Protein AF-A0A6L6QGZ4-F1 (afdb_monomer)

Foldseek 3Di:
DVVVVVVVVVVVVVVVQVVQWDWDDDDPAIWIGGNPFIGRPVQVVVLVVLVVPADQVQKDKDDCPDPVVVLVQVQVCVVVVPKGWRWPIWMDGVQKIWTWTDIPPDFTKIWIWGDPVPPDIDTQDIDGDAPPPHQLLSVQLVRCCVSPVVDDNNNSSVDADDDPPRNDPTD

Secondary structure (DSSP, 8-state):
-HHHHHHHHHHHHHHHHHHTEEEEEETTEEEEEETTEEE-HHHHHHHHHHHHH---TT-EEE-TTSHHHHHHHHHHHHHTTT--EEEEEEEEETTEEEEEEEESSS--EEEEEEE-SSS-EEEEEEEES--TTS-HHHHHHHHHHHH-TTS-HHHHHH----STTTT-S--

Organism: NCBI:txid1776165

Nearest PDB structures (foldseek):
  3h3h-assembly1_A  TM=6.209E-01  e=1.516E+00  Burkholderia thailandensis E264
  2xf3-assembly1_A  TM=4.377E-01  e=2.837E+00  Streptomyces clavuligerus
  2xh9-assembly1_A  TM=4.402E-01  e=2.837E+00  Streptomyces clavuligerus
  2xep-assembly2_B  TM=3.716E-01  e=2.391E+00  Streptomyces clavuligerus
  2xf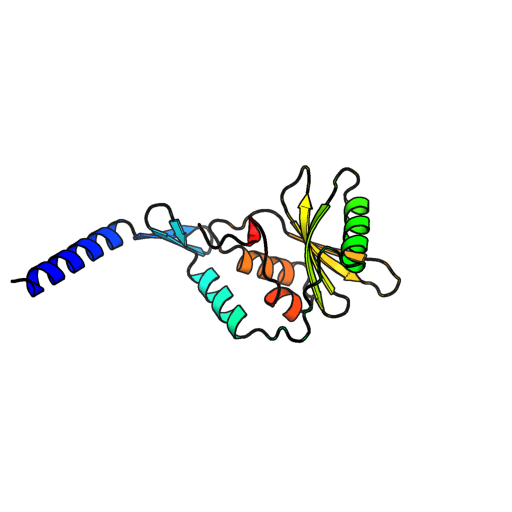3-assembly2_B  TM=3.675E-01  e=3.366E+00  Streptomyces clavuligerus

Radius of gyration: 20.74 Å; Cα contacts (8 Å, |Δi|>4): 267; chains: 1; bounding box: 40×28×73 Å

Solvent-accessible surface area (backbone atoms only — not comparable to full-atom values): 9743 Å² total; per-residue (Å²): 113,71,70,61,52,52,51,50,52,50,52,51,53,52,52,53,56,52,75,42,47,48,80,44,78,52,93,96,46,59,35,39,37,50,79,91,44,65,39,27,64,64,35,52,50,52,46,52,53,44,65,72,71,59,66,47,91,66,45,44,78,44,61,60,88,34,72,66,46,50,52,50,42,55,50,51,26,61,74,51,71,88,43,54,60,46,70,73,40,34,37,34,38,89,57,34,36,40,37,36,27,40,37,81,90,50,73,43,34,40,38,36,33,35,51,74,84,79,89,44,80,40,83,60,44,75,50,67,72,70,48,74,81,46,41,32,61,47,49,52,43,53,48,46,53,69,64,34,69,89,56,60,65,45,46,57,65,60,56,72,64,85,51,79,66,46,47,58,76,71,126

Sequence (171 aa):
MRRNILAAFIGLASLVAFAFCFIEKVDDGFIIVVGQHVVDPIGEMHVAVTRISRDCTRVLRRPTNSPLVESLKKFIDGETADEKSIPRAAWTSGDWILIESDFVNREPAIILLRHDGKSQYLVTATYGGTAAPFNDVQAIHEYFRKSAPAAPAQLLYCYEPVGAPFNSAFE

Mean predicted aligned error: 7.4 Å

pLDDT: mean 88.23, std 10.52, range [35.12, 97.94]

Structure (mmCIF, N/CA/C/O backbone):
data_AF-A0A6L6QGZ4-F1
#
_entry.id   AF-A0A6L6QGZ4-F1
#
loop_
_atom_site.group_PDB
_atom_site.id
_atom_site.type_symbol
_atom_site.label_atom_id
_atom_site.label_alt_id
_atom_site.label_comp_id
_atom_site.label_asym_id
_atom_site.label_entity_id
_atom_site.label_seq_id
_atom_site.pdbx_PDB_ins_code
_atom_site.Cartn_x
_atom_site.Cartn_y
_atom_site.Cartn_z
_atom_site.occupancy
_atom_site.B_iso_or_equiv
_atom_site.auth_seq_id
_atom_site.auth_comp_id
_atom_site.auth_asym_id
_atom_site.auth_atom_id
_atom_site.pdbx_PDB_model_num
ATOM 1 N N . MET A 1 1 ? 14.521 7.038 -53.729 1.00 56.81 1 MET A N 1
ATOM 2 C CA . MET A 1 1 ? 15.460 7.720 -52.805 1.00 56.81 1 MET A CA 1
ATOM 3 C C . MET A 1 1 ? 14.906 7.868 -51.383 1.00 56.81 1 MET A C 1
ATOM 5 O O . MET A 1 1 ? 15.519 7.333 -50.474 1.00 56.81 1 MET A O 1
ATOM 9 N N . ARG A 1 2 ? 13.724 8.478 -51.171 1.00 58.59 2 ARG A N 1
ATOM 10 C CA . ARG A 1 2 ? 13.114 8.675 -49.830 1.00 58.59 2 ARG A CA 1
ATOM 11 C C . ARG A 1 2 ? 12.928 7.401 -48.979 1.00 58.59 2 ARG A C 1
ATOM 13 O O . ARG A 1 2 ? 13.150 7.445 -47.778 1.00 58.59 2 ARG A O 1
ATOM 20 N N . ARG A 1 3 ? 12.581 6.262 -49.594 1.00 60.94 3 ARG A N 1
ATOM 21 C CA . ARG A 1 3 ? 12.335 4.988 -48.884 1.00 60.94 3 ARG A CA 1
ATOM 22 C C . ARG A 1 3 ? 13.606 4.350 -48.301 1.00 60.94 3 ARG A C 1
ATOM 24 O O . ARG A 1 3 ? 13.551 3.748 -47.238 1.00 60.94 3 ARG A O 1
ATOM 31 N N . ASN A 1 4 ? 14.749 4.541 -48.960 1.00 66.50 4 ASN A N 1
ATOM 32 C CA . ASN A 1 4 ? 16.039 3.999 -48.512 1.00 66.50 4 ASN A CA 1
ATOM 33 C C . ASN A 1 4 ? 16.641 4.865 -47.397 1.00 66.50 4 ASN A C 1
ATOM 35 O O . ASN A 1 4 ? 17.289 4.346 -46.499 1.00 66.50 4 ASN A O 1
ATOM 39 N N . ILE A 1 5 ? 16.369 6.173 -47.435 1.00 72.31 5 ILE A N 1
ATOM 40 C CA . ILE A 1 5 ? 16.749 7.117 -46.380 1.00 72.31 5 ILE A CA 1
ATOM 41 C C . ILE A 1 5 ? 15.958 6.813 -45.100 1.00 72.31 5 ILE A C 1
ATOM 43 O O . ILE A 1 5 ? 16.553 6.702 -44.036 1.00 72.31 5 ILE A O 1
ATOM 47 N N . LEU A 1 6 ? 14.642 6.582 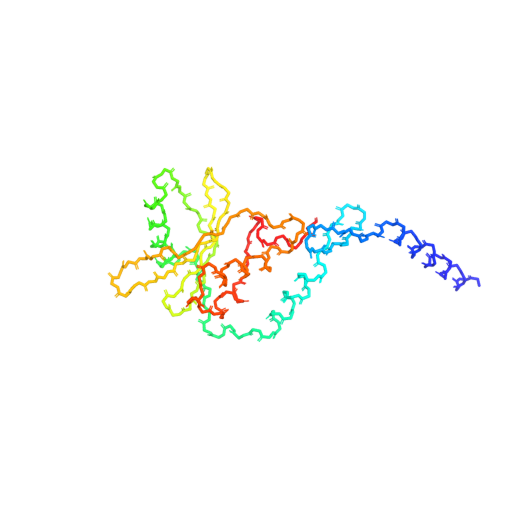-45.205 1.00 68.50 6 LEU A N 1
ATOM 48 C CA . LEU A 1 6 ? 13.808 6.207 -44.056 1.00 68.50 6 LEU A CA 1
ATOM 49 C C . LEU A 1 6 ? 14.276 4.889 -43.412 1.00 68.50 6 LEU A C 1
ATOM 51 O O . LEU A 1 6 ? 14.403 4.814 -42.197 1.00 68.50 6 LEU A O 1
ATOM 55 N N . ALA A 1 7 ? 14.590 3.875 -44.226 1.00 74.62 7 ALA A N 1
ATOM 56 C CA . ALA A 1 7 ? 15.100 2.594 -43.737 1.00 74.62 7 ALA A CA 1
ATOM 57 C C . ALA A 1 7 ? 16.473 2.724 -43.052 1.00 74.62 7 ALA A C 1
ATOM 59 O O . ALA A 1 7 ? 16.697 2.097 -42.021 1.00 74.62 7 ALA A O 1
ATOM 60 N N . ALA A 1 8 ? 17.368 3.563 -43.584 1.00 77.38 8 ALA A N 1
ATOM 61 C CA . ALA A 1 8 ? 18.668 3.830 -42.971 1.00 77.38 8 ALA A CA 1
ATOM 62 C C . ALA A 1 8 ? 18.540 4.577 -41.632 1.00 77.38 8 ALA A C 1
ATOM 64 O O . ALA A 1 8 ? 19.227 4.228 -40.675 1.00 77.38 8 ALA A O 1
ATOM 65 N N . PHE A 1 9 ? 17.630 5.553 -41.534 1.00 80.50 9 PHE A N 1
ATOM 66 C CA . PHE A 1 9 ? 17.351 6.247 -40.273 1.00 80.50 9 PHE A CA 1
ATOM 67 C C . PHE A 1 9 ? 16.729 5.324 -39.224 1.00 80.50 9 PHE A C 1
ATOM 69 O O . PHE A 1 9 ? 17.150 5.363 -38.072 1.00 80.50 9 PHE A O 1
ATOM 76 N N . ILE A 1 10 ? 15.784 4.464 -39.617 1.00 79.38 10 ILE A N 1
ATOM 77 C CA . ILE A 1 10 ? 15.210 3.452 -38.719 1.00 79.38 10 ILE A CA 1
ATOM 78 C C . ILE A 1 10 ? 16.309 2.495 -38.243 1.00 79.38 10 ILE A C 1
ATOM 80 O O . ILE A 1 10 ? 16.445 2.279 -37.045 1.00 79.38 10 ILE A O 1
ATOM 84 N N . GLY A 1 11 ? 17.141 1.987 -39.157 1.00 77.50 11 GLY A N 1
ATOM 85 C CA . GLY A 1 11 ? 18.240 1.082 -38.814 1.00 77.50 11 GLY A CA 1
ATOM 86 C C . GLY A 1 11 ? 19.254 1.699 -37.847 1.00 77.50 11 GLY A C 1
ATOM 87 O O . GLY A 1 11 ? 19.644 1.052 -36.877 1.00 77.50 11 GLY A O 1
ATOM 88 N N . LEU A 1 12 ? 19.641 2.960 -38.063 1.00 79.69 12 LEU A N 1
ATOM 89 C CA . LEU A 1 12 ? 20.573 3.664 -37.180 1.00 79.69 12 LEU A CA 1
ATOM 90 C C . LEU A 1 12 ? 19.948 3.961 -35.808 1.00 79.69 12 LEU A C 1
ATOM 92 O O . LEU A 1 12 ? 20.600 3.749 -34.790 1.00 79.69 12 LEU A O 1
ATOM 96 N N . ALA A 1 13 ? 18.685 4.395 -35.766 1.00 75.56 13 ALA A N 1
ATOM 97 C CA . ALA A 1 13 ? 17.973 4.639 -34.513 1.00 75.56 13 ALA A CA 1
ATOM 98 C C . ALA A 1 13 ? 17.811 3.353 -33.685 1.00 75.56 13 ALA A C 1
ATOM 100 O O . ALA A 1 13 ? 18.041 3.369 -32.478 1.00 75.56 13 ALA A O 1
ATOM 101 N N . SER A 1 14 ? 17.487 2.226 -34.329 1.00 72.69 14 SER A N 1
ATOM 102 C CA . SER A 1 14 ? 17.405 0.923 -33.661 1.00 72.69 14 SER A CA 1
ATOM 103 C C . SER A 1 14 ? 18.755 0.462 -33.108 1.00 72.69 14 SER A C 1
ATOM 105 O O . SER A 1 14 ? 18.800 -0.049 -31.993 1.00 72.69 14 SER A O 1
ATOM 107 N N . LEU A 1 15 ? 19.855 0.672 -33.841 1.00 76.50 15 LEU A N 1
ATOM 108 C CA . LEU A 1 15 ? 21.201 0.308 -33.384 1.00 76.50 15 LEU A CA 1
ATOM 109 C C . LEU A 1 15 ? 21.622 1.117 -32.148 1.00 76.50 15 LEU A C 1
ATOM 111 O O . LEU A 1 15 ? 22.149 0.556 -31.190 1.00 76.50 15 LEU A O 1
ATOM 115 N N . VAL A 1 16 ? 21.354 2.426 -32.157 1.00 74.81 16 VAL A N 1
ATOM 116 C CA . VAL A 1 16 ? 21.637 3.309 -31.018 1.00 74.81 16 VAL A CA 1
ATOM 117 C C . VAL A 1 16 ? 20.786 2.915 -29.811 1.00 74.81 16 VAL A C 1
ATOM 119 O O . VAL A 1 16 ? 21.330 2.758 -28.726 1.00 74.81 16 VAL A O 1
ATOM 122 N N . ALA A 1 17 ? 19.485 2.672 -29.990 1.00 67.50 17 ALA A N 1
ATOM 123 C CA . ALA A 1 17 ? 18.612 2.228 -28.901 1.00 67.50 17 ALA A CA 1
ATOM 124 C C . ALA A 1 17 ? 19.085 0.906 -28.267 1.00 67.50 17 ALA A C 1
ATOM 126 O O . ALA A 1 17 ? 19.038 0.756 -27.049 1.00 67.50 17 ALA A O 1
ATOM 127 N N . PHE A 1 18 ? 19.591 -0.030 -29.076 1.00 71.06 18 PHE A N 1
ATOM 128 C CA . PHE A 1 18 ? 20.109 -1.308 -28.585 1.00 71.06 18 PHE A CA 1
ATOM 129 C C . PHE A 1 18 ? 21.434 -1.158 -27.822 1.00 71.06 18 PHE A C 1
ATOM 131 O O . PHE A 1 18 ? 21.667 -1.878 -26.860 1.00 71.06 18 PHE A O 1
ATOM 138 N N . ALA A 1 19 ? 22.289 -0.205 -28.209 1.00 74.56 19 ALA A N 1
ATOM 139 C CA . ALA A 1 19 ? 23.569 0.042 -27.540 1.00 74.56 19 ALA A CA 1
ATOM 140 C C . ALA A 1 19 ? 23.421 0.609 -26.114 1.00 74.56 19 ALA A C 1
ATOM 142 O O . ALA A 1 19 ? 24.325 0.443 -25.299 1.00 74.56 19 ALA A O 1
ATOM 143 N N . PHE A 1 20 ? 22.292 1.257 -25.810 1.00 77.25 20 PHE A N 1
ATOM 144 C CA . PHE A 1 20 ? 21.988 1.814 -24.485 1.00 77.25 20 PHE A CA 1
ATOM 145 C C . PHE A 1 20 ? 21.022 0.954 -23.665 1.00 77.25 20 PHE A C 1
ATOM 147 O O . PHE A 1 20 ? 20.582 1.399 -22.608 1.00 77.25 20 PHE A O 1
ATOM 154 N N . CYS A 1 21 ? 20.692 -0.248 -24.142 1.00 84.50 21 CYS A N 1
ATOM 155 C CA . CYS A 1 21 ? 19.811 -1.191 -23.469 1.00 84.50 21 CYS A CA 1
ATOM 156 C C . CYS A 1 21 ? 20.628 -2.391 -22.985 1.00 84.50 21 CYS A C 1
ATOM 158 O O . CYS A 1 21 ? 21.182 -3.136 -23.796 1.00 84.50 21 CYS A O 1
ATOM 160 N N . PHE A 1 22 ? 20.708 -2.590 -21.673 1.00 87.88 22 PHE A N 1
ATOM 161 C CA . PHE A 1 22 ? 21.367 -3.755 -21.094 1.00 87.88 22 PHE A CA 1
ATOM 162 C C . PHE A 1 22 ? 20.519 -4.380 -19.992 1.00 87.88 22 PHE A C 1
ATOM 164 O O . PHE A 1 22 ? 19.753 -3.710 -19.306 1.00 87.88 22 PHE A O 1
ATOM 171 N N . ILE A 1 23 ? 20.641 -5.698 -19.859 1.00 88.12 23 ILE A N 1
ATOM 172 C CA . ILE A 1 23 ? 19.987 -6.464 -18.803 1.00 88.12 23 ILE A CA 1
ATOM 173 C C . ILE A 1 23 ? 20.980 -6.585 -17.658 1.00 88.12 23 ILE A C 1
ATOM 175 O O . ILE A 1 23 ? 22.102 -7.055 -17.860 1.00 88.12 23 ILE A O 1
ATOM 179 N N . GLU A 1 24 ? 20.554 -6.199 -16.467 1.00 89.44 24 GLU A N 1
ATOM 180 C CA . GLU A 1 24 ? 21.340 -6.327 -15.249 1.00 89.44 24 GLU A CA 1
ATOM 181 C C . GLU A 1 24 ? 20.644 -7.295 -14.293 1.00 89.44 24 GLU A C 1
ATOM 183 O O . GLU A 1 24 ? 19.422 -7.278 -14.135 1.00 89.44 24 GLU A O 1
ATOM 188 N N . LYS A 1 25 ? 21.429 -8.182 -13.679 1.00 87.56 25 LYS A N 1
ATOM 189 C CA . LYS A 1 25 ? 20.943 -9.053 -12.612 1.00 87.56 25 LYS A CA 1
ATOM 190 C C . LYS A 1 25 ? 21.155 -8.338 -11.281 1.00 87.56 25 LYS A C 1
ATOM 192 O O . LYS A 1 25 ? 22.296 -8.026 -10.950 1.00 87.56 25 LYS A O 1
ATOM 197 N N . VAL A 1 26 ? 20.083 -8.145 -10.522 1.00 86.25 26 VAL A N 1
ATOM 198 C CA . VAL A 1 26 ? 20.110 -7.538 -9.185 1.00 86.25 26 VAL A CA 1
ATOM 199 C C . VAL A 1 26 ? 19.486 -8.540 -8.225 1.00 86.25 26 VAL A C 1
ATOM 201 O O . VAL A 1 26 ? 18.349 -8.956 -8.432 1.00 86.25 26 VAL A O 1
ATOM 204 N N . ASP A 1 27 ? 20.245 -8.978 -7.220 1.00 84.31 27 ASP A N 1
ATOM 205 C CA . ASP A 1 27 ? 19.850 -10.036 -6.282 1.00 84.31 27 ASP A CA 1
ATOM 206 C C . ASP A 1 27 ? 19.284 -11.288 -6.997 1.00 84.31 27 ASP A C 1
ATOM 208 O O . ASP A 1 27 ? 19.990 -11.954 -7.767 1.00 84.31 27 ASP A O 1
ATOM 212 N N . ASP A 1 28 ? 18.003 -11.592 -6.766 1.00 78.69 28 ASP A N 1
ATOM 213 C CA . ASP A 1 28 ? 17.266 -12.720 -7.348 1.00 78.69 28 ASP A CA 1
ATOM 214 C C . ASP A 1 28 ? 16.459 -12.344 -8.608 1.00 78.69 28 ASP A C 1
ATOM 216 O O . ASP A 1 28 ? 15.769 -13.191 -9.183 1.00 78.69 28 ASP A O 1
ATOM 220 N N . GLY A 1 29 ? 16.543 -11.090 -9.059 1.00 83.25 29 GLY A N 1
ATOM 221 C CA . GLY A 1 29 ? 15.772 -10.545 -10.174 1.00 83.25 29 GLY A CA 1
ATOM 222 C C . GLY A 1 29 ? 16.622 -10.029 -11.336 1.00 83.25 29 GLY A C 1
ATOM 223 O O . GLY A 1 29 ? 17.855 -10.038 -11.316 1.00 83.25 29 GLY A O 1
ATOM 224 N N . PHE A 1 30 ? 15.931 -9.569 -12.378 1.00 86.81 30 PHE A N 1
ATOM 225 C CA . PHE A 1 30 ? 16.538 -8.917 -13.534 1.00 86.81 30 PHE A CA 1
ATOM 226 C C . PHE A 1 30 ? 15.827 -7.603 -13.813 1.00 86.81 30 PHE A C 1
ATOM 228 O O . PHE A 1 30 ? 14.599 -7.552 -13.829 1.00 86.81 30 PHE A O 1
ATOM 235 N N . ILE A 1 31 ? 16.615 -6.578 -14.102 1.00 91.31 31 ILE A N 1
ATOM 236 C CA . ILE A 1 31 ? 16.147 -5.275 -14.556 1.00 91.31 31 ILE A CA 1
ATOM 237 C C . ILE A 1 31 ? 16.684 -5.009 -15.960 1.00 91.31 31 ILE A C 1
ATOM 239 O O . ILE A 1 31 ? 17.702 -5.564 -16.384 1.00 91.31 31 ILE A O 1
ATOM 243 N N . ILE A 1 32 ? 15.987 -4.155 -16.695 1.00 88.81 32 ILE A N 1
ATOM 244 C CA . ILE A 1 32 ? 16.444 -3.616 -17.969 1.00 88.81 32 ILE A CA 1
ATOM 245 C C . ILE A 1 32 ? 16.825 -2.165 -17.725 1.00 88.81 32 ILE A C 1
ATOM 247 O O . ILE A 1 32 ? 15.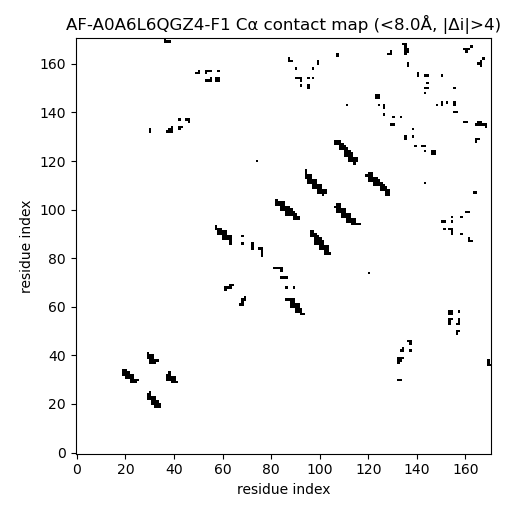996 -1.367 -17.293 1.00 88.81 32 ILE A O 1
ATOM 251 N N . VAL A 1 33 ? 18.069 -1.817 -18.028 1.00 88.44 33 VAL A N 1
ATOM 252 C CA . VAL A 1 33 ? 18.551 -0.442 -17.968 1.00 88.44 33 VAL A CA 1
ATOM 253 C C . VAL A 1 33 ? 18.568 0.122 -19.381 1.00 88.44 33 VAL A C 1
ATOM 255 O O . VAL A 1 33 ? 19.202 -0.442 -20.274 1.00 88.44 33 VAL A O 1
ATOM 258 N N . VAL A 1 34 ? 17.858 1.232 -19.588 1.00 85.69 34 VAL A N 1
ATOM 259 C CA . VAL A 1 34 ? 17.803 1.966 -20.857 1.00 85.69 34 VAL A CA 1
ATOM 260 C C . VAL A 1 34 ? 18.286 3.394 -20.616 1.00 85.69 34 VAL A C 1
ATOM 262 O O . VAL A 1 34 ? 17.542 4.257 -20.149 1.00 85.69 34 VAL A O 1
ATOM 265 N N . GLY A 1 35 ? 19.557 3.658 -20.919 1.00 84.12 35 GLY A N 1
ATOM 266 C CA . GLY A 1 35 ? 20.183 4.954 -20.640 1.00 84.12 35 GLY A CA 1
ATOM 267 C C . GLY A 1 35 ? 20.310 5.237 -19.136 1.00 84.12 35 GLY A C 1
ATOM 268 O O . GLY A 1 35 ? 21.247 4.761 -18.504 1.00 84.12 35 GLY A O 1
ATOM 269 N N . GLN A 1 36 ? 19.419 6.064 -18.580 1.00 80.50 36 GLN A N 1
ATOM 270 C CA . GLN A 1 36 ? 19.339 6.370 -17.137 1.00 80.50 36 GLN A CA 1
ATOM 271 C C . GLN A 1 36 ? 18.077 5.801 -16.473 1.00 80.50 36 GLN A C 1
ATOM 273 O O . GLN A 1 36 ? 17.904 5.951 -15.269 1.00 80.50 36 GLN A O 1
ATOM 278 N N . HIS A 1 37 ? 17.207 5.145 -17.244 1.00 82.62 37 HIS A N 1
ATOM 279 C CA . HIS A 1 37 ? 15.982 4.552 -16.728 1.00 82.62 37 HIS A CA 1
ATOM 280 C C . HIS A 1 37 ? 16.207 3.083 -16.401 1.00 82.62 37 HIS A C 1
ATOM 282 O O . HIS A 1 37 ? 16.851 2.359 -17.163 1.00 82.62 37 HIS A O 1
ATOM 288 N N . VAL A 1 38 ? 15.634 2.650 -15.285 1.00 87.38 38 VAL A N 1
ATOM 289 C CA . VAL A 1 38 ? 15.632 1.259 -14.848 1.00 87.38 38 VAL A CA 1
ATOM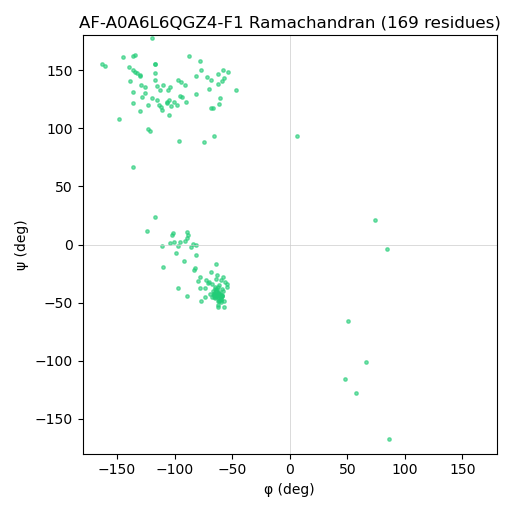 290 C C . VAL A 1 38 ? 14.205 0.742 -14.927 1.00 87.38 38 VAL A C 1
ATOM 292 O O . VAL A 1 38 ? 13.277 1.419 -14.502 1.00 87.38 38 VAL A O 1
ATOM 295 N N . VAL A 1 39 ? 14.028 -0.440 -15.507 1.00 87.88 39 VAL A N 1
ATOM 296 C CA . VAL A 1 39 ? 12.725 -1.081 -15.682 1.00 87.88 39 VAL A CA 1
ATOM 297 C C . VAL A 1 39 ? 12.778 -2.474 -15.076 1.00 87.88 39 VAL A C 1
ATOM 299 O O . VAL A 1 39 ? 13.661 -3.260 -15.414 1.00 87.88 39 VAL A O 1
ATOM 302 N N . ASP A 1 40 ? 11.799 -2.802 -14.239 1.00 90.62 40 ASP A N 1
ATOM 303 C CA . ASP A 1 40 ? 11.543 -4.161 -13.756 1.00 90.62 40 ASP A CA 1
ATOM 304 C C . ASP A 1 40 ? 10.456 -4.827 -14.624 1.00 90.62 40 ASP A C 1
ATOM 306 O O . ASP A 1 40 ? 9.263 -4.715 -14.329 1.00 90.62 40 ASP A O 1
ATOM 310 N N . PRO A 1 41 ? 10.817 -5.515 -15.726 1.00 89.06 41 PRO A N 1
ATOM 311 C CA . PRO A 1 41 ? 9.826 -6.066 -16.649 1.00 89.06 41 PRO A CA 1
ATOM 312 C C . PRO A 1 41 ? 8.952 -7.148 -16.003 1.00 89.06 41 PRO A C 1
ATOM 314 O O . PRO A 1 41 ? 7.801 -7.331 -16.408 1.00 89.06 41 PRO A O 1
ATOM 317 N N . ILE A 1 42 ? 9.487 -7.878 -15.019 1.00 90.00 42 ILE A N 1
ATOM 318 C CA . ILE A 1 42 ? 8.758 -8.948 -14.338 1.00 90.00 42 ILE A CA 1
ATOM 319 C C . ILE A 1 42 ? 7.716 -8.340 -13.404 1.00 90.00 42 ILE A C 1
ATOM 321 O O . ILE A 1 42 ? 6.556 -8.766 -13.436 1.00 90.00 42 ILE A O 1
ATOM 325 N N . GLY A 1 43 ? 8.094 -7.317 -12.638 1.00 90.19 43 GLY A N 1
ATOM 326 C CA . GLY A 1 43 ? 7.160 -6.619 -11.770 1.00 90.19 43 GLY A CA 1
ATOM 327 C C . GLY A 1 43 ? 6.076 -5.871 -12.521 1.00 90.19 43 GLY A C 1
ATOM 328 O O . GLY A 1 43 ? 4.898 -6.023 -12.189 1.00 90.19 43 GLY A O 1
ATOM 329 N N . GLU A 1 44 ? 6.419 -5.187 -13.612 1.00 90.19 44 GLU A N 1
ATOM 330 C CA . GLU A 1 44 ? 5.425 -4.541 -14.477 1.00 90.19 44 GLU A CA 1
ATOM 331 C C . GLU A 1 44 ? 4.411 -5.548 -15.038 1.00 90.19 44 GLU A C 1
ATOM 333 O O . GLU A 1 44 ? 3.197 -5.319 -15.006 1.00 90.19 44 GLU A O 1
ATOM 338 N N . MET A 1 45 ? 4.884 -6.711 -15.499 1.00 91.50 45 MET A N 1
ATOM 339 C CA . MET A 1 45 ? 4.001 -7.772 -15.978 1.00 91.50 45 MET A CA 1
ATOM 340 C C . MET A 1 45 ? 3.089 -8.293 -14.859 1.00 91.50 45 MET A C 1
ATOM 342 O O . MET A 1 45 ? 1.890 -8.483 -15.085 1.00 91.50 45 MET A O 1
ATOM 346 N N . HIS A 1 46 ? 3.621 -8.501 -13.652 1.00 91.00 46 HIS A N 1
ATOM 347 C CA . HIS A 1 46 ? 2.837 -8.971 -12.510 1.00 91.00 46 HIS A CA 1
ATOM 348 C C . HIS A 1 46 ? 1.733 -7.979 -12.125 1.00 91.00 46 HIS A C 1
ATOM 350 O O . HIS A 1 46 ? 0.578 -8.372 -11.918 1.00 91.00 46 HIS A O 1
ATOM 356 N N . VAL A 1 47 ? 2.068 -6.690 -12.071 1.00 91.50 47 VAL A N 1
ATOM 357 C CA . VAL A 1 47 ? 1.122 -5.610 -11.773 1.00 91.50 47 VAL A CA 1
ATOM 358 C C . VAL A 1 47 ? 0.055 -5.513 -12.859 1.00 91.50 47 VAL A C 1
ATOM 360 O O . VAL A 1 47 ? -1.133 -5.447 -12.537 1.00 91.50 47 VAL A O 1
ATOM 363 N N . ALA A 1 48 ? 0.441 -5.575 -14.136 1.00 92.62 48 ALA A N 1
ATOM 364 C CA . ALA A 1 48 ? -0.495 -5.523 -15.256 1.00 92.62 48 ALA A CA 1
ATOM 365 C C . ALA A 1 48 ? -1.492 -6.690 -15.228 1.00 92.62 48 ALA A C 1
ATOM 367 O O . ALA A 1 48 ? -2.703 -6.471 -15.313 1.00 92.62 48 ALA A O 1
ATOM 368 N N . VAL A 1 49 ? -1.002 -7.921 -15.048 1.00 93.56 49 VAL A N 1
ATOM 369 C CA . VAL A 1 49 ? -1.856 -9.114 -14.941 1.00 93.56 49 VAL A CA 1
ATOM 370 C C . VAL A 1 49 ? -2.807 -8.982 -13.754 1.00 93.56 49 VAL A C 1
ATOM 372 O O . VAL A 1 49 ? -4.013 -9.153 -13.923 1.00 93.56 49 VAL A O 1
ATOM 375 N N . THR A 1 50 ? -2.293 -8.592 -12.584 1.00 92.31 50 THR A N 1
ATOM 376 C CA . THR A 1 50 ? -3.100 -8.398 -11.371 1.00 92.31 50 THR A CA 1
ATOM 377 C C . THR A 1 50 ? -4.192 -7.353 -11.582 1.00 92.31 50 THR A C 1
ATOM 379 O O . THR A 1 50 ? -5.345 -7.580 -11.217 1.00 92.31 50 THR A O 1
ATOM 382 N N . ARG A 1 51 ? -3.863 -6.217 -12.210 1.00 92.69 51 ARG A N 1
ATOM 383 C CA . ARG A 1 51 ? -4.814 -5.134 -12.493 1.00 92.69 51 ARG A CA 1
ATOM 384 C C . ARG A 1 51 ? -5.954 -5.586 -13.407 1.00 92.69 51 ARG A C 1
ATOM 386 O O . ARG A 1 51 ? -7.076 -5.122 -13.220 1.00 92.69 51 ARG A O 1
ATOM 393 N N . ILE A 1 52 ? -5.677 -6.477 -14.358 1.00 94.38 52 ILE A N 1
ATOM 394 C CA . ILE A 1 52 ? -6.674 -7.021 -15.290 1.00 94.38 52 ILE A CA 1
ATOM 395 C C . ILE A 1 52 ? -7.532 -8.105 -14.623 1.00 94.38 52 ILE A C 1
ATOM 397 O O . ILE A 1 52 ? -8.727 -8.186 -14.895 1.00 94.38 52 ILE A O 1
ATOM 401 N N . SER A 1 53 ? -6.949 -8.940 -13.758 1.00 94.44 53 SER A N 1
ATOM 402 C CA . SER A 1 53 ? -7.643 -10.097 -13.178 1.00 94.44 53 SER A CA 1
ATOM 403 C C . SER A 1 53 ? -8.355 -9.828 -11.849 1.00 94.44 53 SER A C 1
ATOM 405 O O . SER A 1 53 ? -9.120 -10.675 -11.391 1.00 94.44 53 SER A O 1
ATOM 407 N N . ARG A 1 54 ? -8.069 -8.710 -11.174 1.00 94.00 54 ARG A N 1
ATOM 408 C CA . ARG A 1 54 ? -8.614 -8.414 -9.840 1.00 94.00 54 ARG A CA 1
ATOM 409 C C . ARG A 1 54 ? -10.106 -8.069 -9.868 1.00 94.00 54 ARG A C 1
ATOM 411 O O . ARG A 1 54 ? -10.582 -7.358 -10.747 1.00 94.00 54 ARG A O 1
ATOM 418 N N . ASP A 1 55 ? -10.817 -8.500 -8.829 1.00 95.62 55 ASP A N 1
ATOM 419 C CA . ASP A 1 55 ? -12.183 -8.068 -8.526 1.00 95.62 55 ASP A CA 1
ATOM 420 C C . ASP A 1 55 ? -12.167 -7.097 -7.338 1.00 95.62 55 ASP A C 1
ATOM 422 O O . ASP A 1 55 ? -11.887 -7.481 -6.199 1.00 95.62 55 ASP A O 1
ATOM 426 N N . CYS A 1 56 ? -12.486 -5.832 -7.619 1.00 96.38 56 CYS A N 1
ATOM 427 C CA . CYS A 1 56 ? -12.475 -4.743 -6.642 1.00 96.38 56 CYS A CA 1
ATOM 428 C C . CYS A 1 56 ? -13.863 -4.364 -6.121 1.00 96.38 56 CYS A C 1
ATOM 430 O O . CYS A 1 56 ? -13.995 -3.365 -5.419 1.00 96.38 56 CYS A O 1
ATOM 432 N N . THR A 1 57 ? -14.903 -5.151 -6.411 1.00 96.19 57 THR A N 1
ATOM 433 C CA . THR A 1 57 ? -16.295 -4.840 -6.027 1.00 96.19 57 THR A CA 1
ATOM 434 C C . THR A 1 57 ? -16.502 -4.664 -4.521 1.00 96.19 57 THR A C 1
ATOM 436 O O . THR A 1 57 ? -17.394 -3.931 -4.099 1.00 96.19 57 THR A O 1
ATOM 439 N N . ARG A 1 58 ? -15.675 -5.315 -3.695 1.00 95.44 58 ARG A N 1
ATOM 440 C CA . ARG A 1 58 ? -15.732 -5.240 -2.223 1.00 95.44 58 ARG A CA 1
ATOM 441 C C . ARG A 1 58 ? -14.755 -4.237 -1.614 1.00 95.44 58 ARG A C 1
ATOM 443 O O . ARG A 1 58 ? -14.723 -4.095 -0.394 1.00 95.44 58 ARG A O 1
ATOM 450 N N . VAL A 1 59 ? -13.953 -3.569 -2.441 1.00 97.31 59 VAL A N 1
ATOM 451 C CA . VAL A 1 59 ? -12.933 -2.625 -1.991 1.00 97.31 59 VAL A CA 1
ATOM 452 C C . VAL A 1 59 ? -13.435 -1.212 -2.207 1.00 97.31 59 VAL A C 1
ATOM 454 O O . VAL A 1 59 ? -13.717 -0.787 -3.323 1.00 97.31 59 VAL A O 1
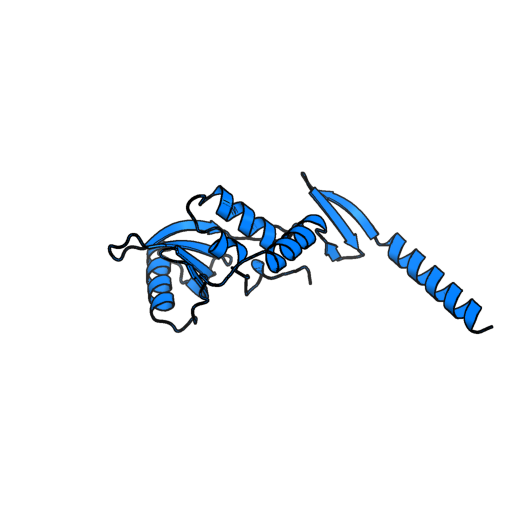ATOM 457 N N . LEU A 1 60 ? -13.538 -0.466 -1.113 1.00 96.81 60 LEU A N 1
ATOM 458 C CA . LEU A 1 60 ? -14.020 0.907 -1.134 1.00 96.81 60 LEU A CA 1
ATOM 459 C C . LEU A 1 60 ? -12.879 1.852 -0.802 1.00 96.81 60 LEU A C 1
ATOM 461 O O . LEU A 1 60 ? -12.355 1.817 0.314 1.00 96.81 60 LEU A O 1
ATOM 465 N N . ARG A 1 61 ? -12.539 2.728 -1.751 1.00 96.31 61 ARG A N 1
ATOM 466 C CA . ARG A 1 61 ? -11.680 3.881 -1.482 1.00 96.31 61 ARG A CA 1
ATOM 467 C C . ARG A 1 61 ? -12.446 4.881 -0.620 1.00 96.31 61 ARG A C 1
ATOM 469 O O . ARG A 1 61 ? -13.612 5.183 -0.879 1.00 96.31 61 ARG A O 1
ATOM 476 N N . ARG A 1 62 ? -11.796 5.387 0.421 1.00 95.25 62 ARG A N 1
ATOM 477 C CA . ARG A 1 62 ? -12.373 6.319 1.386 1.00 95.25 62 ARG A CA 1
ATOM 478 C C . ARG A 1 62 ? -11.831 7.725 1.144 1.00 95.25 62 ARG A C 1
ATOM 480 O O . ARG A 1 62 ? -10.618 7.882 1.004 1.00 95.25 62 ARG A O 1
ATOM 487 N N . PRO A 1 63 ? -12.705 8.745 1.110 1.00 92.81 63 PRO A N 1
ATOM 488 C CA . PRO A 1 63 ? -12.271 10.134 1.079 1.00 92.81 63 PRO A CA 1
ATOM 489 C C . PRO A 1 63 ? -11.405 10.465 2.297 1.00 92.81 63 PRO A C 1
ATOM 491 O O . PRO A 1 63 ? -11.709 10.033 3.413 1.00 92.81 63 PRO A O 1
ATOM 494 N N . THR A 1 64 ? -10.358 11.264 2.098 1.00 93.31 64 THR A N 1
ATOM 495 C CA . THR A 1 64 ? -9.445 11.690 3.172 1.00 93.31 64 THR A CA 1
ATOM 496 C C . THR A 1 64 ? -10.138 12.537 4.240 1.00 93.31 64 THR A C 1
ATOM 498 O O . THR A 1 64 ? -9.738 12.514 5.397 1.00 93.31 64 THR A O 1
ATOM 501 N N . ASN A 1 65 ? -11.224 13.223 3.880 1.00 93.44 65 ASN A N 1
ATOM 502 C CA . ASN A 1 65 ? -12.074 13.999 4.785 1.00 93.44 65 ASN A CA 1
ATOM 503 C C . ASN A 1 65 ? -13.218 13.183 5.422 1.00 93.44 65 ASN A C 1
ATOM 505 O O . ASN A 1 65 ? -14.137 13.762 5.998 1.00 93.44 65 ASN A O 1
ATOM 509 N N . SER A 1 66 ? -13.220 11.854 5.284 1.00 95.75 66 SER A N 1
ATOM 510 C CA . SER A 1 66 ? -14.256 11.019 5.896 1.00 95.75 66 SER A CA 1
ATOM 511 C C . SER A 1 66 ? -14.020 10.833 7.405 1.00 95.75 66 SER A C 1
ATOM 513 O O . SER A 1 66 ? -12.865 10.754 7.833 1.00 95.75 66 SER A O 1
ATOM 515 N N . PRO A 1 67 ? -15.085 10.656 8.216 1.00 94.69 67 PRO A N 1
ATOM 516 C CA . PRO A 1 67 ? -14.949 10.398 9.655 1.00 94.69 67 PRO A CA 1
ATOM 517 C C . PRO A 1 67 ? -14.081 9.175 9.977 1.00 94.69 67 PRO A C 1
ATOM 519 O O . PRO A 1 67 ? -13.362 9.153 10.974 1.00 94.69 67 PRO A O 1
ATOM 522 N N . LEU A 1 68 ? -14.113 8.162 9.104 1.00 94.06 68 LEU A N 1
ATOM 523 C CA . LEU A 1 68 ? -13.264 6.982 9.217 1.00 94.06 68 LEU A CA 1
ATOM 524 C C . LEU A 1 68 ? -11.780 7.358 9.125 1.00 94.06 68 LEU A C 1
ATOM 526 O O . LEU A 1 68 ? -11.015 7.000 10.014 1.00 94.06 68 LEU A O 1
ATOM 530 N N . VAL A 1 69 ? -11.377 8.102 8.090 1.00 95.81 69 VAL A N 1
ATOM 531 C CA . VAL A 1 69 ? -9.973 8.505 7.905 1.00 95.81 69 VAL A CA 1
ATOM 532 C C . VAL A 1 69 ? -9.505 9.432 9.025 1.00 95.81 69 VAL A C 1
ATOM 534 O O . VAL A 1 69 ? -8.387 9.280 9.509 1.00 95.81 69 VAL A O 1
ATOM 537 N N . GLU A 1 70 ? -10.370 10.319 9.520 1.00 95.50 70 GLU A N 1
ATOM 538 C CA . GLU A 1 70 ? -10.059 11.135 10.698 1.00 95.50 70 GLU A CA 1
ATOM 539 C C . GLU A 1 70 ? -9.836 10.274 11.955 1.00 95.50 70 GLU A C 1
ATOM 541 O O . GLU A 1 70 ? -8.894 10.510 12.714 1.00 95.50 70 GLU A O 1
ATOM 546 N N . SER A 1 71 ? -10.665 9.245 12.170 1.00 94.69 71 SER A N 1
ATOM 547 C CA . SER A 1 71 ? -10.492 8.319 13.296 1.00 94.69 71 SER A CA 1
ATOM 548 C C . SER A 1 71 ? -9.200 7.500 13.187 1.00 94.69 71 SER A C 1
ATOM 550 O O . SER A 1 71 ? -8.507 7.322 14.187 1.00 94.69 71 SER A O 1
ATOM 552 N N . LEU A 1 72 ? -8.836 7.074 11.973 1.00 95.06 72 LEU A N 1
ATOM 553 C CA . LEU A 1 72 ? -7.589 6.362 11.694 1.00 95.06 72 LEU A CA 1
ATOM 554 C C . LEU A 1 72 ? -6.379 7.254 11.938 1.00 95.06 72 LEU A C 1
ATOM 556 O O . LEU A 1 72 ? -5.428 6.819 12.574 1.00 95.06 72 LEU A O 1
ATOM 560 N N . LYS A 1 73 ? -6.436 8.515 11.502 1.00 95.50 73 LYS A N 1
ATOM 561 C CA . LYS A 1 73 ? -5.396 9.504 11.790 1.00 95.50 73 LYS A CA 1
ATOM 562 C C . LYS A 1 73 ? -5.179 9.665 13.294 1.00 95.50 73 LYS A C 1
ATOM 564 O O . LYS A 1 73 ? -4.043 9.626 13.746 1.00 95.50 73 LYS A O 1
ATOM 569 N N . LYS A 1 74 ? -6.252 9.831 14.077 1.00 94.00 74 LYS A N 1
ATOM 570 C CA . LYS A 1 74 ? -6.150 9.965 15.543 1.00 94.00 74 LYS A CA 1
ATOM 571 C C . LYS A 1 74 ? -5.536 8.725 16.187 1.00 94.00 74 LYS A C 1
ATOM 573 O O . LYS A 1 74 ? -4.726 8.864 17.095 1.00 94.00 74 LYS A O 1
ATOM 578 N N . PHE A 1 75 ? -5.920 7.543 15.711 1.00 94.44 75 PHE A N 1
ATOM 579 C CA . PHE A 1 75 ? -5.346 6.282 16.163 1.00 94.44 75 PHE A CA 1
ATOM 580 C C . PHE A 1 75 ? -3.845 6.200 15.846 1.00 94.44 75 PHE A C 1
ATOM 582 O O . PHE A 1 75 ? -3.049 6.028 16.759 1.00 94.44 75 PHE A O 1
ATOM 589 N N . ILE A 1 76 ? -3.452 6.413 14.586 1.00 94.19 76 ILE A N 1
ATOM 590 C CA . ILE A 1 76 ? -2.048 6.354 14.148 1.00 94.19 76 ILE A CA 1
ATOM 591 C C . ILE A 1 76 ? -1.198 7.378 14.903 1.00 94.19 76 ILE A C 1
ATOM 593 O O . ILE A 1 76 ? -0.160 7.014 15.438 1.00 94.19 76 ILE A O 1
ATOM 597 N N . ASP A 1 77 ? -1.660 8.627 15.010 1.00 93.62 77 ASP A N 1
ATOM 598 C CA . ASP A 1 77 ? -0.956 9.678 15.754 1.00 93.62 77 ASP A CA 1
ATOM 599 C C . ASP A 1 77 ? -0.766 9.318 17.240 1.00 93.62 77 ASP A C 1
ATOM 601 O O . ASP A 1 77 ? 0.185 9.784 17.866 1.00 93.62 77 ASP A O 1
ATOM 605 N N . GLY A 1 78 ? -1.688 8.541 17.821 1.00 90.94 78 GLY A N 1
ATOM 606 C CA . GLY A 1 78 ? -1.590 8.041 19.193 1.00 90.94 78 GLY A CA 1
ATOM 607 C C . GLY A 1 78 ? -0.553 6.927 19.346 1.00 90.94 78 GLY A C 1
ATOM 608 O O . GLY A 1 78 ? 0.173 6.907 20.335 1.00 90.94 78 GLY A O 1
ATOM 609 N N . GLU A 1 79 ? -0.441 6.052 18.347 1.00 88.12 79 GLU A N 1
ATOM 610 C CA . GLU A 1 79 ? 0.554 4.973 18.306 1.00 88.12 79 GLU A CA 1
ATOM 611 C C . GLU A 1 79 ? 1.973 5.494 18.030 1.00 88.12 79 GLU A C 1
ATOM 613 O O . GLU A 1 79 ? 2.954 4.923 18.504 1.00 88.12 79 GLU A O 1
ATOM 618 N N . THR A 1 80 ? 2.111 6.591 17.278 1.00 81.94 80 THR A N 1
ATOM 619 C CA . THR A 1 80 ? 3.421 7.130 16.881 1.00 81.94 80 THR A CA 1
ATOM 620 C C . THR A 1 80 ? 4.002 8.173 17.840 1.00 81.94 80 THR A C 1
ATOM 622 O O . THR A 1 80 ? 5.082 8.684 17.550 1.00 81.94 80 THR A O 1
ATOM 625 N N . ALA A 1 81 ? 3.328 8.454 18.967 1.00 74.19 81 ALA A N 1
ATOM 626 C CA . ALA A 1 81 ? 3.680 9.376 20.064 1.00 74.19 81 ALA A CA 1
ATOM 627 C C . ALA A 1 81 ? 4.074 10.814 19.653 1.00 74.19 81 ALA A C 1
ATOM 629 O O . ALA A 1 81 ? 3.347 11.764 19.948 1.00 74.19 81 ALA A O 1
ATOM 630 N N . ASP A 1 82 ? 5.194 10.977 18.949 1.00 75.56 82 ASP A N 1
ATOM 631 C CA . ASP A 1 82 ? 5.793 12.258 18.559 1.00 75.56 82 ASP A CA 1
ATOM 632 C C . ASP A 1 82 ? 5.572 12.614 17.082 1.00 75.56 82 ASP A C 1
ATOM 634 O O . ASP A 1 82 ? 6.014 13.662 16.606 1.00 75.56 82 ASP A O 1
ATOM 638 N N . GLU A 1 83 ? 4.865 11.768 16.333 1.00 85.12 83 GLU A N 1
ATOM 639 C CA . GLU A 1 83 ? 4.650 11.975 14.903 1.00 85.12 83 GLU A CA 1
ATOM 640 C C . GLU A 1 83 ? 3.193 12.166 14.535 1.00 85.12 83 GLU A C 1
ATOM 642 O O . GLU A 1 83 ? 2.284 11.537 15.077 1.00 85.12 83 GLU A O 1
ATOM 647 N N . LYS A 1 84 ? 2.986 13.073 13.580 1.00 92.38 84 LYS A N 1
ATOM 648 C CA . LYS A 1 84 ? 1.686 13.339 12.982 1.00 92.38 84 LYS A CA 1
ATOM 649 C C . LYS A 1 84 ? 1.650 12.729 11.595 1.00 92.38 84 LYS A C 1
ATOM 651 O O . LYS A 1 84 ? 2.481 13.051 10.748 1.00 92.38 84 LYS A O 1
ATOM 656 N N . SER A 1 85 ? 0.653 11.883 11.388 1.00 94.44 85 SER A N 1
ATOM 657 C CA . SER A 1 85 ? 0.318 11.303 10.099 1.00 94.44 85 SER A CA 1
ATOM 658 C C . SER A 1 85 ? -0.506 12.281 9.261 1.00 94.44 85 SER A C 1
ATOM 660 O O . SER A 1 85 ? -1.341 13.029 9.780 1.00 94.44 85 SER A O 1
ATOM 662 N N . ILE A 1 86 ? -0.309 12.281 7.951 1.00 95.75 86 ILE A N 1
ATOM 663 C CA . ILE A 1 86 ? -1.135 13.014 6.991 1.00 95.75 86 ILE A CA 1
ATOM 664 C C . ILE A 1 86 ? -1.668 11.977 5.993 1.00 95.75 86 ILE A C 1
ATOM 666 O O . ILE A 1 86 ? -0.935 11.559 5.097 1.00 95.75 86 ILE A O 1
ATOM 670 N N . PRO A 1 87 ? -2.922 11.510 6.156 1.00 95.94 87 PRO A N 1
ATOM 671 C CA . PRO A 1 87 ? -3.502 10.510 5.268 1.00 95.94 87 PRO A CA 1
ATOM 672 C C . PRO A 1 87 ? -3.566 10.986 3.817 1.00 95.94 87 PRO A C 1
ATOM 674 O O . PRO A 1 87 ? -4.186 12.009 3.520 1.00 95.94 87 PRO A O 1
ATOM 677 N N . ARG A 1 88 ? -2.998 10.199 2.904 1.00 94.94 88 ARG A N 1
ATOM 678 C CA . ARG A 1 88 ? -3.076 10.419 1.454 1.00 94.94 88 ARG A CA 1
ATOM 679 C C . ARG A 1 88 ? -4.293 9.735 0.848 1.00 94.94 88 ARG A C 1
ATOM 681 O O . ARG A 1 88 ? -5.014 10.317 0.038 1.00 94.94 88 ARG A O 1
ATOM 688 N N . ALA A 1 89 ? -4.537 8.490 1.245 1.00 95.12 89 ALA A N 1
ATOM 689 C CA . ALA A 1 89 ? -5.687 7.710 0.812 1.00 95.12 89 ALA A CA 1
ATOM 690 C C . ALA A 1 89 ? -5.914 6.511 1.735 1.00 95.12 89 ALA A C 1
ATOM 692 O O . ALA A 1 89 ? -4.988 6.020 2.374 1.00 95.12 89 ALA A O 1
ATOM 693 N N . ALA A 1 90 ? -7.154 6.027 1.782 1.00 96.94 90 ALA A N 1
ATOM 694 C CA . ALA A 1 90 ? -7.493 4.805 2.494 1.00 96.94 90 ALA A CA 1
ATOM 695 C C . ALA A 1 90 ? -8.428 3.920 1.667 1.00 96.94 90 ALA A C 1
ATOM 697 O O . ALA A 1 90 ? -9.254 4.410 0.894 1.00 96.94 90 ALA A O 1
ATOM 698 N N . TRP A 1 91 ? -8.321 2.613 1.869 1.00 97.62 91 TRP A N 1
ATOM 699 C CA . TRP A 1 91 ? -9.145 1.579 1.258 1.00 97.62 91 TRP A CA 1
ATOM 700 C C . TRP A 1 91 ? -9.662 0.653 2.341 1.00 97.62 91 TRP A C 1
ATOM 702 O O . TRP A 1 91 ? -8.983 0.394 3.331 1.00 97.62 91 TRP A O 1
ATOM 712 N N . THR A 1 92 ? -10.873 0.143 2.152 1.00 97.19 92 THR A N 1
ATOM 713 C CA . THR A 1 92 ? -11.493 -0.784 3.103 1.00 97.19 92 THR A CA 1
ATOM 714 C C . THR A 1 92 ? -12.099 -1.985 2.408 1.00 97.19 92 THR A C 1
ATOM 716 O O . THR A 1 92 ? -12.628 -1.839 1.306 1.00 97.19 92 THR A O 1
ATOM 719 N N . SER A 1 93 ? -12.074 -3.133 3.082 1.00 97.12 93 SER A N 1
ATOM 720 C CA . SER A 1 93 ? -12.778 -4.358 2.694 1.00 97.12 93 SER A CA 1
ATOM 721 C C . SER A 1 93 ? -13.175 -5.132 3.953 1.00 97.12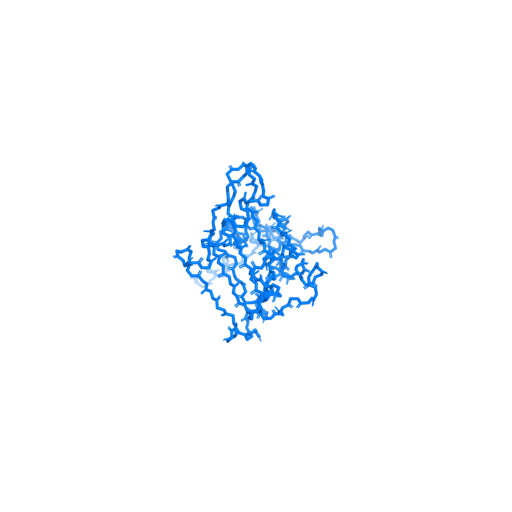 93 SER A C 1
ATOM 723 O O . SER A 1 93 ? -12.320 -5.681 4.650 1.00 97.12 93 SER A O 1
ATOM 725 N N . GLY A 1 94 ? -14.473 -5.145 4.275 1.00 94.19 94 GLY A N 1
ATOM 726 C CA . GLY A 1 94 ? -14.956 -5.654 5.563 1.00 94.19 94 GLY A CA 1
ATOM 727 C C . GLY A 1 94 ? -14.314 -4.901 6.733 1.00 94.19 94 GLY A C 1
ATOM 728 O O . GLY A 1 94 ? -14.295 -3.672 6.733 1.00 94.19 94 GLY A O 1
ATOM 729 N N . ASP A 1 95 ? -13.743 -5.644 7.680 1.00 95.31 95 ASP A N 1
ATOM 730 C CA . ASP A 1 95 ? -13.053 -5.093 8.856 1.00 95.31 95 ASP A CA 1
ATOM 731 C C . ASP A 1 95 ? -11.607 -4.653 8.574 1.00 95.31 95 ASP A C 1
ATOM 733 O O . ASP A 1 95 ? -10.908 -4.198 9.478 1.00 95.31 95 ASP A O 1
ATOM 737 N N . TRP A 1 96 ? -11.124 -4.817 7.342 1.00 97.31 96 TRP A N 1
ATOM 738 C CA . TRP A 1 96 ? -9.752 -4.488 6.973 1.00 97.31 96 TRP A CA 1
ATOM 739 C C . TRP A 1 96 ? -9.658 -3.119 6.332 1.00 97.31 96 TRP A C 1
ATOM 741 O O . TRP A 1 96 ? -10.508 -2.716 5.533 1.00 97.31 96 TRP A O 1
ATOM 751 N N . ILE A 1 97 ? -8.585 -2.421 6.677 1.00 97.38 97 ILE A N 1
ATOM 752 C CA . ILE A 1 97 ? -8.328 -1.047 6.283 1.00 97.38 97 ILE A CA 1
ATOM 753 C C . ILE A 1 97 ? -6.868 -0.953 5.872 1.00 97.38 97 ILE A C 1
ATOM 755 O O . ILE A 1 97 ? -5.990 -1.377 6.611 1.00 97.38 97 ILE A O 1
ATOM 759 N N . LEU A 1 98 ? -6.601 -0.365 4.717 1.00 97.75 98 LEU A N 1
ATOM 760 C CA . LEU A 1 98 ? -5.256 -0.023 4.281 1.00 97.75 98 LEU A CA 1
ATOM 761 C C . LEU A 1 98 ? -5.204 1.489 4.093 1.00 97.75 98 LEU A C 1
ATOM 763 O O . LEU A 1 98 ? -6.059 2.048 3.408 1.00 97.75 98 LEU A O 1
ATOM 767 N N . ILE A 1 99 ? -4.254 2.155 4.739 1.00 97.25 99 ILE A N 1
ATOM 768 C CA . ILE A 1 99 ? -4.109 3.611 4.707 1.00 97.25 99 ILE A CA 1
ATOM 769 C C . ILE A 1 99 ? -2.681 3.979 4.334 1.00 97.25 99 ILE A C 1
ATOM 771 O O . ILE A 1 99 ? -1.727 3.511 4.945 1.00 97.25 99 ILE A O 1
ATOM 775 N N . GLU A 1 100 ? -2.550 4.814 3.314 1.00 96.62 100 GLU A N 1
ATOM 776 C CA . GLU A 1 100 ? -1.288 5.430 2.924 1.00 96.62 100 GLU A CA 1
ATOM 777 C C . GLU A 1 100 ? -1.207 6.807 3.580 1.00 96.62 100 GLU A C 1
ATOM 779 O O . GLU A 1 100 ? -2.137 7.611 3.448 1.00 96.62 100 GLU A O 1
ATOM 784 N N . SER A 1 101 ? -0.107 7.075 4.278 1.00 95.75 101 SER A N 1
ATOM 785 C CA . SER A 1 101 ? 0.088 8.302 5.045 1.00 95.75 101 SER A CA 1
ATOM 786 C C . SER A 1 101 ? 1.500 8.844 4.879 1.00 95.75 101 SER A C 1
ATOM 788 O O . SER A 1 101 ? 2.475 8.096 4.901 1.00 95.75 101 SER A O 1
ATOM 790 N N . ASP A 1 102 ? 1.591 10.165 4.788 1.00 95.12 102 ASP A N 1
ATOM 791 C CA . ASP A 1 102 ? 2.821 10.904 5.052 1.00 95.12 102 ASP A CA 1
ATOM 792 C C . ASP A 1 102 ? 3.055 11.047 6.551 1.00 95.12 102 ASP A C 1
ATOM 794 O O . ASP A 1 102 ? 2.111 11.034 7.346 1.00 95.12 102 ASP A O 1
ATOM 798 N N . PHE A 1 103 ? 4.311 11.268 6.923 1.00 93.44 103 PHE A N 1
ATOM 799 C CA . PHE A 1 103 ? 4.715 11.602 8.280 1.00 93.44 103 PHE A CA 1
ATOM 800 C C . PHE A 1 103 ? 5.614 12.833 8.254 1.00 93.44 103 PHE A C 1
ATOM 802 O O . PHE A 1 103 ? 6.397 13.027 7.332 1.00 93.44 103 PHE A O 1
ATOM 809 N N . VAL A 1 104 ? 5.502 13.685 9.274 1.00 89.00 104 VAL A N 1
ATOM 810 C CA . VAL A 1 104 ? 6.255 14.953 9.318 1.00 89.00 104 VAL A CA 1
ATOM 811 C C . VAL A 1 104 ? 7.772 14.724 9.371 1.00 89.00 104 VAL A C 1
ATOM 813 O O . VAL A 1 104 ? 8.518 15.464 8.741 1.00 89.00 104 VAL A O 1
ATOM 816 N N . ASN A 1 105 ? 8.218 13.701 10.107 1.00 87.69 105 ASN A N 1
ATOM 817 C CA . ASN A 1 105 ? 9.638 13.424 10.365 1.00 87.69 105 ASN A CA 1
ATOM 818 C C . ASN A 1 105 ? 10.064 12.002 9.953 1.00 87.69 105 ASN A C 1
ATOM 820 O O . ASN A 1 105 ? 11.144 11.553 10.333 1.00 87.69 105 ASN A O 1
ATOM 824 N N . ARG A 1 106 ? 9.218 11.281 9.207 1.00 88.19 106 ARG A N 1
ATOM 825 C CA . ARG A 1 106 ? 9.493 9.927 8.710 1.00 88.19 106 ARG A CA 1
ATOM 826 C C . ARG A 1 106 ? 9.116 9.801 7.251 1.00 88.19 106 ARG A C 1
ATOM 828 O O . ARG A 1 106 ? 8.358 10.604 6.714 1.00 88.19 106 ARG A O 1
ATOM 835 N N . GLU A 1 107 ? 9.651 8.758 6.636 1.00 90.75 107 GLU A N 1
ATOM 836 C CA . GLU A 1 107 ? 9.232 8.358 5.305 1.00 90.75 107 GLU A CA 1
ATOM 837 C C . GLU A 1 107 ? 7.726 8.052 5.275 1.00 90.75 107 GLU A C 1
ATOM 839 O O . GLU A 1 107 ? 7.157 7.613 6.285 1.00 90.75 107 GLU A O 1
ATOM 844 N N . PRO A 1 108 ? 7.070 8.268 4.122 1.00 94.00 108 PRO A N 1
ATOM 845 C CA . PRO A 1 108 ? 5.704 7.819 3.916 1.00 94.00 108 PRO A CA 1
ATOM 846 C C . PRO A 1 108 ? 5.575 6.326 4.221 1.00 94.00 108 PRO A C 1
ATOM 848 O O . PRO A 1 108 ? 6.509 5.551 4.001 1.00 94.00 108 PRO A O 1
ATOM 851 N N . ALA A 1 109 ? 4.405 5.913 4.701 1.00 95.38 109 ALA A N 1
ATOM 852 C CA . ALA A 1 109 ? 4.130 4.515 4.996 1.00 95.38 109 ALA A CA 1
ATOM 853 C C . ALA A 1 109 ? 2.720 4.106 4.569 1.00 95.38 109 ALA A C 1
ATOM 855 O O . ALA A 1 109 ? 1.778 4.902 4.561 1.00 95.38 109 ALA A O 1
ATOM 856 N N . ILE A 1 110 ? 2.581 2.821 4.266 1.00 96.75 110 ILE A N 1
ATOM 857 C CA . ILE A 1 110 ? 1.312 2.144 4.044 1.00 96.75 110 ILE A CA 1
ATOM 858 C C . ILE A 1 110 ? 1.064 1.265 5.259 1.00 96.75 110 ILE A C 1
ATOM 860 O O . ILE A 1 110 ? 1.870 0.397 5.592 1.00 96.75 110 ILE A O 1
ATOM 864 N N . ILE A 1 111 ? -0.053 1.487 5.936 1.00 96.88 111 ILE A N 1
ATOM 865 C CA . ILE A 1 111 ? -0.396 0.804 7.177 1.00 96.88 111 ILE A CA 1
ATOM 866 C C . ILE A 1 111 ? -1.633 -0.044 6.918 1.00 96.88 111 ILE A C 1
ATOM 868 O O . ILE A 1 111 ? -2.669 0.455 6.476 1.00 96.88 111 ILE A O 1
ATOM 872 N N . LEU A 1 112 ? -1.526 -1.337 7.207 1.00 97.94 112 LEU A N 1
ATOM 873 C CA . LEU A 1 112 ? -2.640 -2.268 7.170 1.00 97.94 112 LEU A CA 1
ATOM 874 C C . LEU A 1 112 ? -3.177 -2.461 8.586 1.00 97.94 112 LEU A C 1
ATOM 876 O O . LEU A 1 112 ? -2.474 -2.933 9.484 1.00 97.94 112 LEU A O 1
ATOM 880 N N . LEU A 1 113 ? -4.446 -2.125 8.763 1.00 96.94 113 LEU A N 1
ATOM 881 C CA . LEU A 1 113 ? -5.176 -2.241 10.009 1.00 96.94 113 LEU A CA 1
ATOM 882 C C . LEU A 1 113 ? -6.334 -3.224 9.877 1.00 96.94 113 LEU A C 1
ATOM 884 O O . LEU A 1 113 ? -6.908 -3.426 8.802 1.00 96.94 113 LEU A O 1
ATOM 888 N N . ARG A 1 114 ? -6.724 -3.773 11.021 1.00 95.62 114 ARG A N 1
ATOM 889 C CA . ARG A 1 114 ? -7.955 -4.533 11.182 1.00 95.62 114 ARG A CA 1
ATOM 890 C C . ARG A 1 114 ? -8.768 -3.950 12.328 1.00 95.62 114 ARG A C 1
ATOM 892 O O . ARG A 1 114 ? -8.225 -3.665 13.390 1.00 95.62 114 ARG A O 1
ATOM 899 N N . HIS A 1 115 ? -10.063 -3.797 12.113 1.00 92.62 115 HIS A N 1
ATOM 900 C CA . HIS A 1 115 ? -11.014 -3.486 13.165 1.00 92.62 115 HIS A CA 1
ATOM 901 C C . HIS A 1 115 ? -11.388 -4.775 13.911 1.00 92.62 115 HIS A C 1
ATOM 903 O O . HIS A 1 115 ? -11.732 -5.783 13.293 1.00 92.62 115 HIS A O 1
ATOM 909 N N . ASP A 1 116 ? -11.312 -4.770 15.240 1.00 85.62 116 ASP A N 1
ATOM 910 C CA . ASP A 1 116 ? -11.567 -5.959 16.070 1.00 85.62 116 ASP A CA 1
ATOM 911 C C . ASP A 1 116 ? -13.055 -6.172 16.424 1.00 85.62 116 ASP A C 1
ATOM 913 O O . ASP A 1 116 ? -13.421 -7.146 17.084 1.00 85.62 116 ASP A O 1
ATOM 917 N N . GLY A 1 117 ? -13.922 -5.253 15.990 1.00 75.50 117 GLY A N 1
ATOM 918 C CA . GLY A 1 117 ? -15.362 -5.267 16.262 1.00 75.50 117 GLY A CA 1
ATOM 919 C C . GLY A 1 117 ? -15.763 -4.639 17.602 1.00 75.50 117 GLY A C 1
ATOM 920 O O . GLY A 1 117 ? -16.957 -4.504 17.863 1.00 75.50 117 GLY A O 1
ATOM 921 N N . LYS A 1 118 ? -14.804 -4.211 18.434 1.00 71.12 118 LYS A N 1
ATOM 922 C CA . LYS A 1 118 ? -15.023 -3.575 19.747 1.00 71.12 118 LYS A CA 1
ATOM 923 C C . LYS A 1 118 ? -14.510 -2.133 19.805 1.00 71.12 118 LYS A C 1
ATOM 925 O O . LYS A 1 118 ? -14.265 -1.606 20.889 1.00 71.12 118 LYS A O 1
ATOM 930 N N . SER A 1 119 ? -14.406 -1.493 18.642 1.00 66.19 119 SER A N 1
ATOM 931 C CA . SER A 1 119 ? -13.918 -0.121 18.461 1.00 66.19 119 SER A CA 1
ATOM 932 C C . SER A 1 119 ? -12.406 0.043 18.625 1.00 66.19 119 SER A C 1
ATOM 934 O O . SER A 1 119 ? -11.948 1.159 18.871 1.00 66.19 119 SER A O 1
ATOM 936 N N . GLN A 1 120 ? -11.622 -1.032 18.485 1.00 85.81 120 GLN A N 1
ATOM 937 C CA . GLN A 1 120 ? -10.166 -0.939 18.448 1.00 85.81 120 GLN A CA 1
ATOM 938 C C . GLN A 1 120 ? -9.639 -1.252 17.048 1.00 85.81 120 GLN A C 1
ATOM 940 O O . GLN A 1 120 ? -10.088 -2.178 16.365 1.00 85.81 120 GLN A O 1
ATOM 945 N N . TYR A 1 121 ? -8.666 -0.450 16.623 1.00 93.75 121 TYR A N 1
ATOM 946 C CA . TYR A 1 121 ? -7.849 -0.749 15.461 1.00 93.75 121 TYR A CA 1
ATOM 947 C C . TYR A 1 121 ? -6.619 -1.529 15.914 1.00 93.75 121 TYR A C 1
ATOM 949 O O . TYR A 1 121 ? -5.988 -1.191 16.911 1.00 93.75 121 TYR A O 1
ATOM 957 N N . LEU A 1 122 ? -6.270 -2.561 15.156 1.00 94.00 122 LEU A N 1
ATOM 958 C CA . LEU A 1 122 ? -5.036 -3.314 15.319 1.00 94.00 122 LEU A CA 1
ATOM 959 C C . LEU A 1 122 ? -4.157 -3.087 14.093 1.00 94.00 122 LEU A C 1
ATOM 961 O O . LEU A 1 122 ? -4.552 -3.440 12.977 1.00 94.00 122 LEU A O 1
ATOM 965 N N . VAL A 1 123 ? -2.957 -2.543 14.297 1.00 95.12 123 VAL A N 1
ATOM 966 C CA . VAL A 1 123 ? -1.929 -2.501 13.250 1.00 95.12 123 VAL A CA 1
ATOM 967 C C . VAL A 1 123 ? -1.465 -3.929 12.989 1.00 95.12 123 VAL A C 1
ATOM 969 O O . VAL A 1 123 ? -0.953 -4.598 13.882 1.00 95.12 123 VAL A O 1
ATOM 972 N N . THR A 1 124 ? -1.681 -4.415 11.768 1.00 96.00 124 THR A N 1
ATOM 973 C CA . THR A 1 124 ? -1.299 -5.779 11.377 1.00 96.00 124 THR A CA 1
ATOM 974 C C . THR A 1 124 ? 0.042 -5.797 10.651 1.00 96.00 124 THR A C 1
ATOM 976 O O . THR A 1 124 ? 0.826 -6.721 10.839 1.00 96.00 124 THR A O 1
ATOM 979 N N . ALA A 1 125 ? 0.317 -4.787 9.825 1.00 96.94 125 ALA A N 1
ATOM 980 C CA . ALA A 1 125 ? 1.591 -4.636 9.130 1.00 96.94 125 ALA A CA 1
ATOM 981 C C . ALA A 1 125 ? 1.784 -3.185 8.667 1.00 96.94 125 ALA A C 1
ATOM 983 O O . ALA A 1 125 ? 0.803 -2.489 8.395 1.00 96.94 125 ALA A O 1
ATOM 984 N N . THR A 1 126 ? 3.042 -2.766 8.520 1.00 96.25 126 THR A N 1
ATOM 985 C CA . THR A 1 126 ? 3.417 -1.427 8.046 1.00 96.25 126 THR A CA 1
ATOM 986 C C . THR A 1 126 ? 4.541 -1.549 7.028 1.00 96.25 126 THR A C 1
ATOM 988 O O . THR A 1 126 ? 5.604 -2.074 7.347 1.00 96.25 126 THR A O 1
ATOM 991 N N . TYR A 1 127 ? 4.310 -1.050 5.819 1.00 95.38 127 TYR A N 1
ATOM 992 C CA . TYR A 1 127 ? 5.313 -0.959 4.763 1.00 95.38 127 TYR A CA 1
ATOM 993 C C . TYR A 1 127 ? 5.797 0.486 4.633 1.00 95.38 127 TYR A C 1
ATOM 995 O O . TYR A 1 127 ? 4.979 1.404 4.619 1.00 95.38 127 TYR A O 1
ATOM 1003 N N . GLY A 1 128 ? 7.106 0.686 4.515 1.00 93.06 128 GLY A N 1
ATOM 1004 C CA . GLY A 1 128 ? 7.727 1.986 4.266 1.00 93.06 128 GLY A CA 1
ATOM 1005 C C . GLY A 1 128 ? 8.956 1.829 3.373 1.00 93.06 128 GLY A C 1
ATOM 1006 O O . GLY A 1 128 ? 9.491 0.725 3.257 1.00 93.06 128 GLY A O 1
ATOM 1007 N N . GLY A 1 129 ? 9.385 2.929 2.758 1.00 85.94 129 GLY A N 1
ATOM 1008 C CA . GLY A 1 129 ? 10.526 2.963 1.841 1.00 85.94 129 GLY A CA 1
ATOM 1009 C C . GLY A 1 129 ? 10.175 2.620 0.389 1.00 85.94 129 GLY A C 1
ATOM 1010 O O . GLY A 1 129 ? 9.007 2.590 0.004 1.00 85.94 129 GLY A O 1
ATOM 1011 N N . THR A 1 130 ? 11.208 2.391 -0.421 1.00 86.19 130 THR A N 1
ATOM 1012 C CA . THR A 1 130 ? 11.100 2.009 -1.838 1.00 86.19 130 THR A CA 1
ATOM 1013 C C . THR A 1 130 ? 11.696 0.625 -2.072 1.00 86.19 130 THR A C 1
ATOM 1015 O O . THR A 1 130 ? 12.659 0.231 -1.412 1.00 86.19 130 THR A O 1
ATOM 1018 N N . ALA A 1 131 ? 11.128 -0.098 -3.031 1.00 86.12 131 ALA A N 1
ATOM 1019 C CA . ALA A 1 131 ? 11.643 -1.351 -3.557 1.00 86.12 131 ALA A CA 1
ATOM 1020 C C . ALA A 1 131 ? 12.608 -1.157 -4.735 1.00 86.12 131 ALA A C 1
ATOM 1022 O O . ALA A 1 131 ? 13.019 -2.154 -5.332 1.00 86.12 131 ALA A O 1
ATOM 1023 N N . ALA A 1 132 ? 12.970 0.086 -5.081 1.00 84.75 132 ALA A N 1
ATOM 1024 C CA . ALA A 1 132 ? 13.891 0.376 -6.173 1.00 84.75 132 ALA A CA 1
ATOM 1025 C C . ALA A 1 132 ? 15.147 -0.525 -6.103 1.00 84.75 1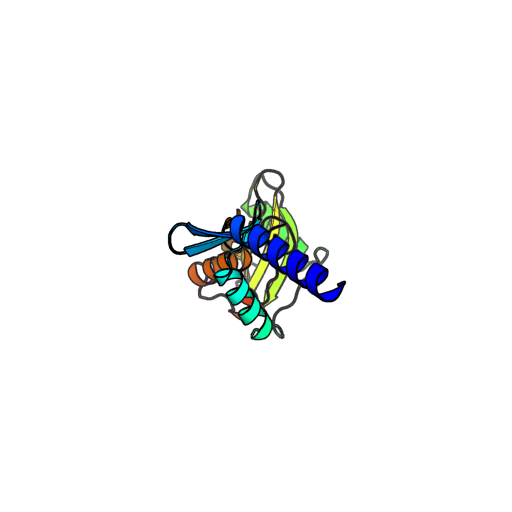32 ALA A C 1
ATOM 1027 O O . ALA A 1 132 ? 15.748 -0.660 -5.034 1.00 84.75 132 ALA A O 1
ATOM 1028 N N . PRO A 1 133 ? 15.565 -1.140 -7.225 1.00 87.19 133 PRO A N 1
ATOM 1029 C CA . PRO A 1 133 ? 15.101 -0.900 -8.595 1.00 87.19 133 PRO A CA 1
ATOM 1030 C C . PRO A 1 133 ? 13.879 -1.732 -9.037 1.00 87.19 133 PRO A C 1
ATOM 1032 O O . PRO A 1 133 ? 13.557 -1.731 -10.222 1.00 87.19 133 PRO A O 1
ATOM 1035 N N . PHE A 1 134 ? 13.224 -2.466 -8.136 1.00 88.44 134 PHE A N 1
ATOM 1036 C CA . PHE A 1 134 ? 12.051 -3.292 -8.442 1.00 88.44 134 PHE A CA 1
ATOM 1037 C C . PHE A 1 134 ? 10.743 -2.508 -8.347 1.00 88.44 134 PHE A C 1
ATOM 1039 O O . PHE A 1 134 ? 10.680 -1.436 -7.744 1.00 88.44 134 PHE A O 1
ATOM 1046 N N . ASN A 1 135 ? 9.677 -3.048 -8.940 1.00 89.94 135 ASN A N 1
ATOM 1047 C CA . ASN A 1 135 ? 8.371 -2.401 -8.920 1.00 89.94 135 ASN A CA 1
ATOM 1048 C C . ASN A 1 135 ? 7.778 -2.356 -7.493 1.00 89.94 135 ASN A C 1
ATOM 1050 O O . ASN A 1 135 ? 7.452 -3.388 -6.894 1.00 89.94 135 ASN A O 1
ATOM 1054 N N . ASP A 1 136 ? 7.572 -1.141 -6.977 1.00 90.94 136 ASP A N 1
ATOM 1055 C CA . ASP A 1 136 ? 7.041 -0.892 -5.632 1.00 90.94 136 ASP A CA 1
ATOM 1056 C C . ASP A 1 136 ? 5.664 -1.529 -5.399 1.00 90.94 136 ASP A C 1
ATOM 1058 O O . ASP A 1 136 ? 5.419 -2.119 -4.347 1.00 90.94 136 ASP A O 1
ATOM 1062 N N . VAL A 1 137 ? 4.766 -1.490 -6.386 1.00 91.25 137 VAL A N 1
ATOM 1063 C CA . VAL A 1 137 ? 3.414 -2.056 -6.256 1.00 91.25 137 VAL A CA 1
ATOM 1064 C C . VAL A 1 137 ? 3.474 -3.570 -6.044 1.00 91.25 137 VAL A C 1
ATOM 1066 O O . VAL A 1 137 ? 2.780 -4.097 -5.169 1.00 91.25 137 VAL A O 1
ATOM 1069 N N . GLN A 1 138 ? 4.318 -4.284 -6.798 1.00 90.62 138 GLN A N 1
ATOM 1070 C CA . GLN A 1 138 ? 4.518 -5.717 -6.566 1.00 90.62 138 GLN A CA 1
ATOM 1071 C C . GLN A 1 138 ? 5.099 -5.969 -5.171 1.00 90.62 138 GLN A C 1
ATOM 1073 O O . GLN A 1 138 ? 4.576 -6.818 -4.441 1.00 90.62 138 GLN A O 1
ATOM 1078 N N . ALA A 1 139 ? 6.150 -5.240 -4.790 1.00 91.75 139 ALA A N 1
ATOM 1079 C CA . ALA A 1 139 ? 6.812 -5.415 -3.500 1.00 91.75 139 ALA A CA 1
ATOM 1080 C C . ALA A 1 139 ? 5.844 -5.200 -2.325 1.00 91.75 139 ALA A C 1
ATOM 1082 O O . ALA A 1 139 ? 5.793 -6.020 -1.404 1.00 91.75 139 ALA A O 1
ATOM 1083 N N . ILE A 1 140 ? 5.002 -4.167 -2.402 1.00 93.75 140 ILE A N 1
ATOM 1084 C CA . ILE A 1 140 ? 3.949 -3.882 -1.424 1.00 93.75 140 ILE A CA 1
ATOM 1085 C C . ILE A 1 140 ? 2.961 -5.053 -1.322 1.00 93.75 140 ILE A C 1
ATOM 1087 O O . ILE A 1 140 ? 2.664 -5.525 -0.218 1.00 93.75 140 ILE A O 1
ATOM 1091 N N . HIS A 1 141 ? 2.456 -5.554 -2.456 1.00 92.69 141 HIS A N 1
ATOM 1092 C CA . HIS A 1 141 ? 1.525 -6.687 -2.464 1.00 92.69 141 HIS A CA 1
ATOM 1093 C C . HIS A 1 141 ? 2.145 -7.934 -1.824 1.00 92.69 141 HIS A C 1
ATOM 1095 O O . HIS A 1 141 ? 1.502 -8.614 -1.017 1.00 92.69 141 HIS A O 1
ATOM 1101 N N . GLU A 1 142 ? 3.394 -8.245 -2.167 1.00 92.38 142 GLU A N 1
ATOM 1102 C CA . GLU A 1 142 ? 4.099 -9.392 -1.608 1.00 92.38 142 GLU A CA 1
ATOM 1103 C C . GLU A 1 142 ? 4.357 -9.249 -0.113 1.00 92.38 142 GLU A C 1
ATOM 1105 O O . GLU A 1 142 ? 4.144 -10.214 0.629 1.00 92.38 142 GLU A O 1
ATOM 1110 N N . TYR A 1 143 ? 4.784 -8.064 0.324 1.00 95.44 143 TYR A N 1
ATOM 1111 C CA . TYR A 1 143 ? 5.012 -7.759 1.727 1.00 95.44 143 TYR A CA 1
ATOM 1112 C C . TYR A 1 143 ? 3.741 -7.997 2.541 1.00 95.44 143 TYR A C 1
ATOM 1114 O O . TYR A 1 143 ? 3.760 -8.786 3.485 1.00 95.44 143 TYR A O 1
ATOM 1122 N N . PHE A 1 144 ? 2.609 -7.401 2.156 1.00 96.44 144 PHE A N 1
ATOM 1123 C CA . PHE A 1 144 ? 1.372 -7.563 2.923 1.00 96.44 144 PHE A CA 1
ATOM 1124 C C . PHE A 1 144 ? 0.819 -8.984 2.869 1.00 96.44 144 PHE A C 1
ATOM 1126 O O . PHE A 1 144 ? 0.309 -9.472 3.876 1.00 96.44 144 PHE A O 1
ATOM 1133 N N . ARG A 1 145 ? 0.970 -9.693 1.745 1.00 95.12 145 ARG A N 1
ATOM 1134 C CA . ARG A 1 145 ? 0.568 -11.103 1.658 1.00 95.12 145 ARG A CA 1
ATOM 1135 C C . ARG A 1 145 ? 1.368 -11.987 2.622 1.00 95.12 145 ARG A C 1
ATOM 1137 O O . ARG A 1 145 ? 0.809 -12.931 3.175 1.00 95.12 145 ARG A O 1
ATOM 1144 N N . LYS A 1 146 ? 2.661 -11.696 2.812 1.00 95.69 146 LYS A N 1
ATOM 1145 C CA . LYS A 1 146 ? 3.553 -12.425 3.731 1.00 95.69 146 LYS A CA 1
ATOM 1146 C C . LYS A 1 146 ? 3.309 -12.025 5.192 1.00 95.69 146 LYS A C 1
ATOM 1148 O O . LYS A 1 146 ? 3.144 -12.897 6.038 1.00 95.69 146 LYS A O 1
ATOM 1153 N N . SER A 1 147 ? 3.255 -10.725 5.475 1.00 96.31 147 SER A N 1
ATOM 1154 C CA . SER A 1 147 ? 3.164 -10.172 6.834 1.00 96.31 147 SER A CA 1
ATOM 1155 C C . SER A 1 147 ? 1.757 -10.255 7.432 1.00 96.31 147 SER A C 1
ATOM 1157 O O . SER A 1 147 ? 1.605 -10.343 8.646 1.00 96.31 147 SER A O 1
ATOM 1159 N N . ALA A 1 148 ? 0.717 -10.251 6.595 1.00 95.69 148 ALA A N 1
ATOM 1160 C CA . ALA A 1 148 ? -0.680 -10.271 7.014 1.00 95.69 148 ALA A CA 1
ATOM 1161 C C . ALA A 1 148 ? -1.506 -11.265 6.172 1.00 95.69 148 ALA A C 1
ATOM 1163 O O . ALA A 1 148 ? -2.416 -10.861 5.446 1.00 95.69 148 ALA A O 1
ATOM 1164 N N . PRO A 1 149 ? -1.256 -12.585 6.281 1.00 95.00 149 PRO A N 1
ATOM 1165 C CA . PRO A 1 149 ? -1.900 -13.596 5.433 1.00 95.00 149 PRO A CA 1
ATOM 1166 C C . PRO A 1 149 ? -3.425 -13.690 5.619 1.00 95.00 149 PRO A C 1
ATOM 1168 O O . PRO A 1 149 ? -4.117 -14.253 4.776 1.00 95.00 149 PRO A O 1
ATOM 1171 N N . ALA A 1 150 ? -3.959 -13.142 6.714 1.00 95.50 150 ALA A N 1
ATOM 1172 C CA . ALA A 1 150 ? -5.397 -13.064 6.970 1.00 95.50 150 ALA A CA 1
ATOM 1173 C C . ALA A 1 150 ? -6.090 -11.883 6.259 1.00 95.50 150 ALA A C 1
ATOM 1175 O O . ALA A 1 150 ? -7.321 -11.799 6.289 1.00 95.50 150 ALA A O 1
ATOM 1176 N N . ALA A 1 151 ? -5.330 -10.963 5.658 1.00 96.62 151 ALA A N 1
ATOM 1177 C CA . ALA A 1 151 ? -5.877 -9.810 4.959 1.00 96.62 151 ALA A CA 1
ATOM 1178 C C . ALA A 1 151 ? -6.611 -10.239 3.673 1.00 96.62 151 ALA A C 1
ATOM 1180 O O . ALA A 1 151 ? -6.143 -11.135 2.965 1.00 96.62 151 ALA A O 1
ATOM 1181 N N . PRO A 1 152 ? -7.744 -9.605 3.316 1.00 96.56 152 PRO A N 1
ATOM 1182 C CA . PRO A 1 152 ? -8.456 -9.916 2.089 1.00 96.56 152 PRO A CA 1
ATOM 1183 C C . PRO A 1 152 ? -7.564 -9.636 0.883 1.00 96.56 152 PRO A C 1
ATOM 1185 O O . PRO A 1 152 ? -7.164 -8.493 0.658 1.00 96.56 152 PRO A O 1
ATOM 1188 N N . ALA A 1 153 ? -7.300 -10.659 0.070 1.00 94.19 153 ALA A N 1
ATOM 1189 C CA . ALA A 1 153 ? -6.489 -10.516 -1.138 1.00 94.19 153 ALA A CA 1
ATOM 1190 C C . ALA A 1 153 ? -7.028 -9.414 -2.068 1.00 94.19 153 ALA A C 1
ATOM 1192 O O . ALA A 1 153 ? -6.250 -8.692 -2.683 1.00 94.19 153 ALA A O 1
ATOM 1193 N N . GLN A 1 154 ? -8.354 -9.226 -2.117 1.00 95.19 154 GLN A N 1
ATOM 1194 C CA . GLN A 1 154 ? -8.973 -8.146 -2.887 1.00 95.19 154 GLN A CA 1
ATOM 1195 C C . GLN A 1 154 ? -8.503 -6.771 -2.406 1.00 95.19 154 GLN A C 1
ATOM 1197 O O . GLN A 1 154 ? -8.194 -5.927 -3.235 1.00 95.19 154 GLN A O 1
ATOM 1202 N N . LEU A 1 155 ? -8.408 -6.542 -1.089 1.00 96.75 155 LEU A N 1
ATOM 1203 C CA . LEU A 1 155 ? -7.928 -5.266 -0.549 1.00 96.75 155 LEU A CA 1
ATOM 1204 C C . LEU A 1 155 ? -6.482 -5.007 -0.973 1.00 96.75 155 LEU A C 1
ATOM 1206 O O . LEU A 1 155 ? -6.176 -3.900 -1.404 1.00 96.75 155 LEU A O 1
ATOM 1210 N N . LEU A 1 156 ? -5.631 -6.032 -0.887 1.00 95.12 156 LEU A N 1
ATOM 1211 C CA . LEU A 1 156 ? -4.221 -5.914 -1.245 1.00 95.12 156 LEU A CA 1
ATOM 1212 C C . LEU A 1 156 ? -4.042 -5.635 -2.740 1.00 95.12 156 LEU A C 1
ATOM 1214 O O . LEU A 1 156 ? -3.302 -4.730 -3.083 1.00 95.12 156 LEU A O 1
ATOM 1218 N N . TYR A 1 157 ? -4.754 -6.346 -3.618 1.00 94.19 157 TYR A N 1
ATOM 1219 C CA . TYR A 1 157 ? -4.586 -6.216 -5.071 1.00 94.19 157 TYR A CA 1
ATOM 1220 C C . TYR A 1 157 ? -5.343 -5.042 -5.709 1.00 94.19 157 TYR A C 1
ATOM 1222 O O . TYR A 1 157 ? -5.027 -4.644 -6.832 1.00 94.19 157 TYR A O 1
ATOM 1230 N N . CYS A 1 158 ? -6.368 -4.505 -5.043 1.00 94.62 158 CYS A N 1
ATOM 1231 C CA . CYS A 1 158 ? -7.157 -3.362 -5.525 1.00 94.62 158 CYS A CA 1
ATOM 1232 C C . CYS A 1 158 ? -6.747 -2.024 -4.917 1.00 94.62 158 CYS A C 1
ATOM 1234 O O . CYS A 1 158 ? -7.258 -0.982 -5.333 1.00 94.62 158 CYS A O 1
ATOM 1236 N N . TYR A 1 159 ? -5.851 -2.047 -3.937 1.00 90.94 159 TYR A N 1
ATOM 1237 C CA . TYR A 1 159 ? -5.122 -0.865 -3.526 1.00 90.94 159 TYR A CA 1
ATOM 1238 C C . TYR A 1 159 ? -4.263 -0.356 -4.695 1.00 90.94 159 TYR A C 1
ATOM 1240 O O . TYR A 1 159 ? -3.669 -1.136 -5.438 1.00 90.94 159 TYR A O 1
ATOM 1248 N N . GLU A 1 160 ? -4.238 0.961 -4.882 1.00 90.06 160 GLU A N 1
ATOM 1249 C CA . GLU A 1 160 ? -3.343 1.629 -5.825 1.00 90.06 160 GLU A CA 1
ATOM 1250 C C . GLU A 1 160 ? -2.657 2.774 -5.084 1.00 90.06 160 GLU A C 1
ATOM 1252 O O . GLU A 1 160 ? -3.357 3.706 -4.668 1.00 90.06 160 GLU A O 1
ATOM 1257 N N . PRO A 1 161 ? -1.330 2.720 -4.895 1.00 91.31 161 PRO A N 1
ATOM 1258 C CA . PRO A 1 161 ? -0.625 3.799 -4.232 1.00 91.31 161 PRO A CA 1
ATOM 1259 C C . PRO A 1 161 ? -0.826 5.140 -4.927 1.00 91.31 161 PRO A C 1
ATOM 1261 O O . PRO A 1 161 ? -0.897 5.211 -6.156 1.00 91.31 161 PRO A O 1
ATOM 1264 N N . VAL A 1 162 ? -0.930 6.212 -4.141 1.00 91.44 162 VAL A N 1
ATOM 1265 C CA . VAL A 1 162 ? -1.277 7.540 -4.675 1.00 91.44 162 VAL A CA 1
ATOM 1266 C C . VAL A 1 162 ? -0.149 8.558 -4.645 1.00 91.44 162 VAL A C 1
ATOM 1268 O O . VAL A 1 162 ? -0.236 9.534 -5.387 1.00 91.44 162 VAL A O 1
ATOM 1271 N N . GLY A 1 163 ? 0.892 8.360 -3.836 1.00 86.69 163 GLY A N 1
ATOM 1272 C CA . GLY A 1 163 ? 2.034 9.269 -3.780 1.00 86.69 163 GLY A CA 1
ATOM 1273 C C . GLY A 1 163 ? 3.378 8.551 -3.744 1.00 86.69 163 GLY A C 1
ATOM 1274 O O . GLY A 1 163 ? 3.470 7.370 -3.409 1.00 86.69 163 GLY A O 1
ATOM 1275 N N . ALA A 1 164 ? 4.438 9.296 -4.055 1.00 86.56 164 ALA A N 1
ATOM 1276 C CA . ALA A 1 164 ? 5.807 8.803 -3.982 1.00 86.56 164 ALA A CA 1
ATOM 1277 C C . ALA A 1 164 ? 6.173 8.419 -2.528 1.00 86.56 164 ALA A C 1
ATOM 1279 O O . ALA A 1 164 ? 5.677 9.052 -1.587 1.00 86.56 164 ALA A O 1
ATOM 1280 N N . PRO A 1 165 ? 7.011 7.394 -2.313 1.00 88.12 165 PRO A N 1
ATOM 1281 C CA . PRO A 1 165 ? 7.714 6.612 -3.335 1.00 88.12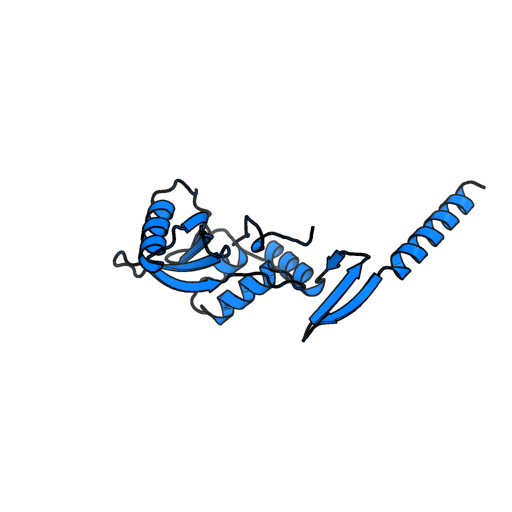 165 PRO A CA 1
ATOM 1282 C C . PRO A 1 165 ? 6.878 5.465 -3.933 1.00 88.12 165 PRO A C 1
ATOM 1284 O O . PRO A 1 165 ? 7.354 4.730 -4.777 1.00 88.12 165 PRO A O 1
ATOM 1287 N N . PHE A 1 166 ? 5.629 5.275 -3.514 1.00 88.38 166 PHE A N 1
ATOM 1288 C CA . PHE A 1 166 ? 4.894 4.044 -3.815 1.00 88.38 166 PHE A CA 1
ATOM 1289 C C . PHE A 1 166 ? 4.224 4.020 -5.194 1.00 88.38 166 PHE A C 1
ATOM 1291 O O . PHE A 1 166 ? 3.878 2.953 -5.696 1.00 88.38 166 PHE A O 1
ATOM 1298 N N . ASN A 1 167 ? 3.974 5.190 -5.786 1.00 80.12 167 ASN A N 1
ATOM 1299 C CA . ASN A 1 167 ? 3.302 5.326 -7.080 1.00 80.12 167 ASN A CA 1
ATOM 1300 C C . ASN A 1 167 ? 4.269 5.568 -8.251 1.00 80.12 167 ASN A C 1
ATOM 1302 O O . ASN A 1 167 ? 3.803 5.758 -9.377 1.00 80.12 167 ASN A O 1
ATOM 1306 N N . SER A 1 168 ? 5.582 5.591 -8.003 1.00 58.97 168 SER A N 1
ATOM 1307 C CA . SER A 1 168 ? 6.578 5.781 -9.052 1.00 58.97 168 SER A CA 1
ATOM 1308 C C . SER A 1 168 ? 6.711 4.499 -9.864 1.00 58.97 168 SER A C 1
ATOM 1310 O O . SER A 1 168 ? 7.553 3.650 -9.594 1.00 58.97 168 SER A O 1
ATOM 1312 N N . ALA A 1 169 ? 5.885 4.372 -10.900 1.00 51.41 169 ALA A N 1
ATOM 1313 C CA . ALA A 1 169 ? 6.335 3.697 -12.106 1.00 51.41 169 ALA A CA 1
ATOM 1314 C C . ALA A 1 169 ? 7.437 4.590 -12.688 1.00 51.41 169 ALA A C 1
ATOM 1316 O O . ALA A 1 169 ? 7.110 5.585 -13.322 1.00 51.41 169 ALA A O 1
ATOM 1317 N N . PHE A 1 170 ? 8.690 4.297 -12.321 1.00 47.81 170 PHE A N 1
ATOM 1318 C CA . PHE A 1 170 ? 9.947 4.894 -12.793 1.00 47.81 170 PHE A CA 1
ATOM 1319 C C . PHE A 1 170 ? 9.765 6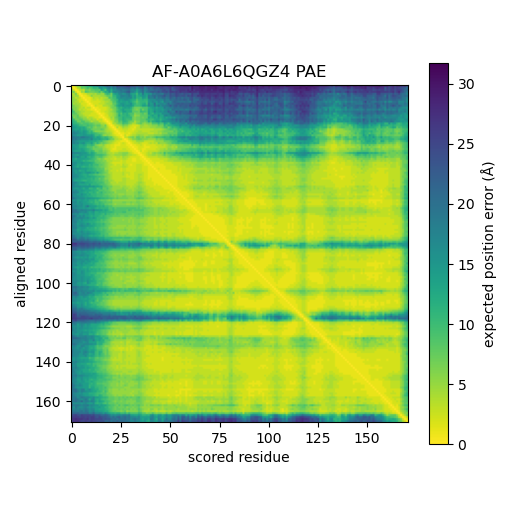.109 -13.730 1.00 47.81 170 PHE A C 1
ATOM 1321 O O . PHE A 1 170 ? 9.588 5.933 -14.937 1.00 47.81 170 PHE A O 1
ATOM 1328 N N . GLU A 1 171 ? 9.779 7.325 -13.168 1.00 35.12 171 GLU A N 1
ATOM 1329 C CA . GLU A 1 171 ? 9.929 8.563 -13.957 1.00 35.12 171 GLU A CA 1
ATOM 1330 C C . GLU A 1 171 ? 11.349 8.677 -14.536 1.00 35.12 171 GLU A C 1
ATOM 1332 O O . GLU A 1 171 ? 12.319 8.291 -13.841 1.00 35.12 171 GLU A O 1
#